Protein AF-A0A7J5EHM0-F1 (afdb_monomer)

Sequence (141 aa):
ELLAAAAEQLASGHGGPADLEELEDHVTWFARTVPMHFGDEGREDDLVLVAARPDLAAPLAALSAEHPGLLAAHAHVHDVVLGWNGFEPAADTLPAFVAAVRELATRYRDHAAREDALFSATPVTLDDTSLLAALAVRRGR

Foldseek 3Di:
DLLLVLLVCLLVVVDDLVSLVVNLVVLVVCLPPLVVVLVCLVQQVVVLVCVVPVVCNVLSVVLNVCSVVLNVLSVVLNCVSVVCVSPRDDSVCSVVSSVSVVVSVVSVVVSVVSVCVSCVVPVDPQDPVSVVVSVCSVVVD

pLDDT: mean 84.46, std 11.84, range [45.72, 96.44]

Nearest PDB structures (foldseek):
  7sqc-assembly1_C2  TM=5.856E-01  e=3.823E+00  Chlamydomonas reinhardtii
  7sqc-assembly1_C1  TM=5.454E-01  e=4.227E+00  Chlamydomonas reinhardtii
  7sqc-assembly1_C3  TM=4.341E-01  e=4.020E+00  Chlamydomonas reinhardtii

Secondary structure (DSSP, 8-state):
-HHHHHHHHHHTT---HHHHHHHHHHHHHHHHHHHHHHHHIIIIIHHHHHHH-GGGHHHHHHHHTTHHHHHHHHHHHHHHHHHHTTSPPPTTTHHHHHHHHHHHHHHHHHHHHHHHHHHHHS-----HHHHHHHHHHHH--

Structure (mmCIF, N/CA/C/O backbone):
data_AF-A0A7J5EHM0-F1
#
_entry.id   AF-A0A7J5EHM0-F1
#
loop_
_atom_site.group_PDB
_atom_site.id
_atom_site.type_symbol
_atom_site.label_atom_id
_atom_site.label_alt_id
_atom_site.label_comp_id
_atom_site.label_asym_id
_atom_site.label_entity_id
_atom_site.label_seq_id
_atom_site.pdbx_PDB_ins_code
_atom_site.Cartn_x
_ato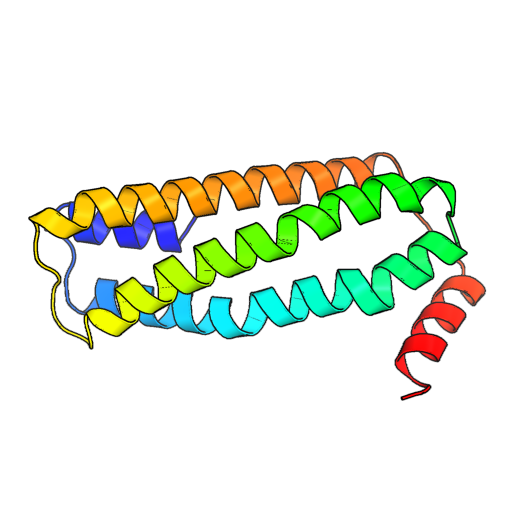m_site.Cartn_y
_atom_site.Cartn_z
_atom_site.occupancy
_atom_site.B_iso_or_equiv
_atom_site.auth_seq_id
_atom_site.auth_comp_id
_atom_site.auth_asym_id
_atom_site.auth_atom_id
_atom_site.pdbx_PDB_model_num
ATOM 1 N N . GLU A 1 1 ? -2.169 6.545 1.716 1.00 77.69 1 GLU A N 1
ATOM 2 C CA . GLU A 1 1 ? -2.770 7.822 2.171 1.00 77.69 1 GLU A CA 1
ATOM 3 C C . GLU A 1 1 ? -4.051 7.650 2.994 1.00 77.69 1 GLU A C 1
ATOM 5 O O . GLU A 1 1 ? -3.973 7.887 4.189 1.00 77.69 1 GLU A O 1
ATOM 10 N N . LEU A 1 2 ? -5.186 7.187 2.443 1.00 82.56 2 LEU A N 1
ATOM 11 C CA . LEU A 1 2 ? -6.455 7.094 3.207 1.00 82.56 2 LEU A CA 1
ATOM 12 C C . LEU A 1 2 ? -6.361 6.222 4.473 1.00 82.56 2 LEU A C 1
ATOM 14 O O . LEU A 1 2 ? -6.713 6.671 5.556 1.00 82.56 2 LEU A O 1
ATOM 18 N N . LEU A 1 3 ? -5.757 5.033 4.368 1.00 83.31 3 LEU A N 1
ATOM 19 C CA . LEU A 1 3 ? -5.513 4.147 5.516 1.00 83.31 3 LEU A CA 1
ATOM 20 C C . LEU A 1 3 ? -4.682 4.814 6.631 1.00 83.31 3 LEU A C 1
ATOM 22 O O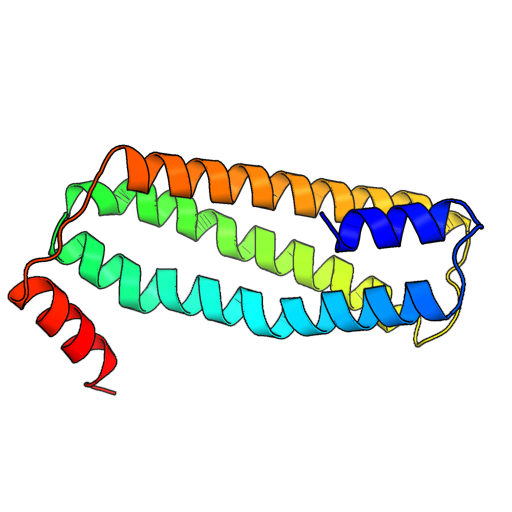 . LEU A 1 3 ? -4.934 4.592 7.811 1.00 83.31 3 LEU A O 1
ATOM 26 N N . ALA A 1 4 ? -3.702 5.648 6.267 1.00 86.94 4 ALA A N 1
ATOM 27 C CA . ALA A 1 4 ? -2.885 6.376 7.238 1.00 86.94 4 ALA A CA 1
ATOM 28 C C . ALA A 1 4 ? -3.682 7.495 7.916 1.00 86.94 4 ALA A C 1
ATOM 30 O O . ALA A 1 4 ? -3.586 7.651 9.129 1.00 86.94 4 ALA A O 1
ATOM 31 N N . ALA A 1 5 ? -4.506 8.220 7.156 1.00 87.00 5 ALA A N 1
ATOM 32 C CA . ALA A 1 5 ? -5.385 9.246 7.705 1.00 87.00 5 ALA A CA 1
ATOM 33 C C . ALA A 1 5 ? -6.402 8.654 8.696 1.00 87.00 5 ALA A C 1
ATOM 35 O O . ALA A 1 5 ? -6.537 9.175 9.800 1.00 87.00 5 ALA A O 1
ATOM 36 N N . ALA A 1 6 ? -7.040 7.532 8.353 1.00 85.38 6 ALA A N 1
ATOM 37 C CA . ALA A 1 6 ? -7.970 6.835 9.241 1.00 85.38 6 ALA A CA 1
ATOM 38 C C . ALA A 1 6 ? -7.279 6.326 10.525 1.00 85.38 6 ALA A C 1
ATOM 40 O O . ALA A 1 6 ? -7.795 6.496 11.630 1.00 85.38 6 ALA A O 1
ATOM 41 N N . ALA A 1 7 ? -6.058 5.785 10.412 1.00 86.81 7 ALA A N 1
ATOM 42 C CA . ALA A 1 7 ? -5.276 5.354 11.573 1.00 86.81 7 ALA A CA 1
ATOM 43 C C . ALA A 1 7 ? -4.918 6.524 12.511 1.00 86.81 7 ALA A C 1
ATOM 45 O O . ALA A 1 7 ? -4.985 6.397 13.734 1.00 86.81 7 ALA A O 1
ATOM 46 N N . GLU A 1 8 ? -4.545 7.675 11.948 1.00 90.00 8 GLU A N 1
ATOM 47 C CA . GLU A 1 8 ? -4.240 8.888 12.711 1.00 90.00 8 GLU A CA 1
ATOM 48 C C . GLU A 1 8 ? -5.485 9.488 13.371 1.00 90.00 8 GLU A C 1
ATOM 50 O O . GLU A 1 8 ? -5.421 9.917 14.526 1.00 90.00 8 GLU A O 1
ATOM 55 N N . GLN A 1 9 ? -6.619 9.472 12.670 1.00 88.12 9 GLN A N 1
ATOM 56 C CA . GLN A 1 9 ? -7.899 9.930 13.195 1.00 88.12 9 GLN A CA 1
ATOM 57 C C . GLN 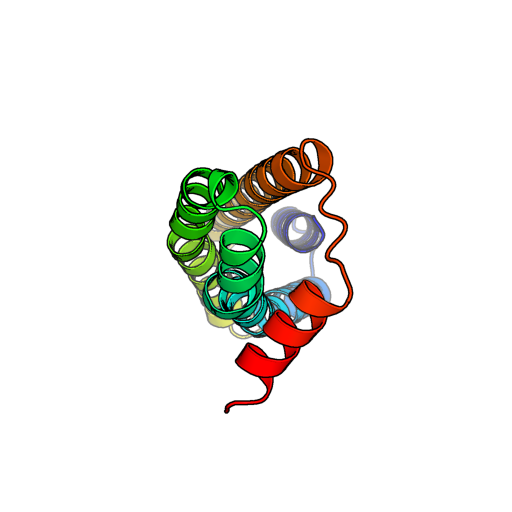A 1 9 ? -8.317 9.101 14.413 1.00 88.12 9 GLN A C 1
ATOM 59 O O . GLN A 1 9 ? -8.630 9.676 15.460 1.00 88.12 9 GLN A O 1
ATOM 64 N N . LEU A 1 10 ? -8.209 7.771 14.323 1.00 85.94 10 LEU A N 1
ATOM 65 C CA . LEU A 1 10 ? -8.456 6.860 15.440 1.00 85.94 10 LEU A CA 1
ATOM 66 C C . LEU A 1 10 ? -7.514 7.146 16.624 1.00 85.94 10 LEU A C 1
ATOM 68 O O . LEU A 1 10 ? -7.963 7.310 17.756 1.00 85.94 10 LEU A O 1
ATOM 72 N N . ALA A 1 11 ? -6.211 7.304 16.366 1.00 87.19 11 ALA A N 1
ATOM 73 C CA . ALA A 1 11 ? -5.214 7.599 17.399 1.00 87.19 11 ALA A CA 1
ATOM 74 C C . ALA A 1 11 ? -5.384 8.969 18.077 1.00 87.19 11 ALA A C 1
ATOM 76 O O . ALA A 1 11 ? -4.879 9.178 19.181 1.00 87.19 11 ALA A O 1
ATOM 77 N N . SER A 1 12 ? -6.092 9.906 17.445 1.00 87.31 12 SER A N 1
ATOM 78 C CA . SER A 1 12 ? -6.353 11.229 18.015 1.00 87.31 12 SER A CA 1
ATOM 79 C C . SER A 1 12 ? -7.422 11.230 19.117 1.00 87.31 12 SER A C 1
ATOM 81 O O . SER A 1 12 ? -7.624 12.267 19.752 1.00 87.31 12 SER A O 1
ATOM 83 N N . GLY A 1 13 ? -8.136 10.115 19.320 1.00 80.38 13 GLY A N 1
ATOM 84 C CA . GLY A 1 13 ? -9.286 10.032 20.228 1.00 80.38 13 GLY A CA 1
ATOM 85 C C . GLY A 1 13 ? -10.545 10.747 19.718 1.00 80.38 13 GLY A C 1
ATOM 86 O O . GLY A 1 13 ? -11.526 10.846 20.448 1.00 80.38 13 GLY A O 1
ATOM 87 N N . HIS A 1 14 ? -10.520 11.255 18.480 1.00 78.56 14 HIS A N 1
ATOM 88 C CA . HIS A 1 14 ? -11.690 11.804 17.782 1.00 78.56 14 HIS A CA 1
ATOM 89 C C . HIS A 1 14 ? -12.300 10.809 16.788 1.00 78.56 14 HIS A C 1
ATOM 91 O O . HIS A 1 14 ? -13.263 11.155 16.103 1.00 78.56 14 HIS A O 1
ATOM 97 N N . GLY A 1 15 ? -11.723 9.610 16.678 1.00 72.56 15 GLY A N 1
ATOM 98 C CA . GLY A 1 15 ? -12.306 8.517 15.916 1.00 72.56 15 GLY A CA 1
ATOM 99 C C . GLY A 1 15 ? -13.495 7.893 16.646 1.00 72.56 15 GLY A C 1
ATOM 100 O O . GLY A 1 15 ? -13.632 7.999 17.865 1.00 72.56 15 GLY A O 1
ATOM 101 N N . GLY A 1 16 ? 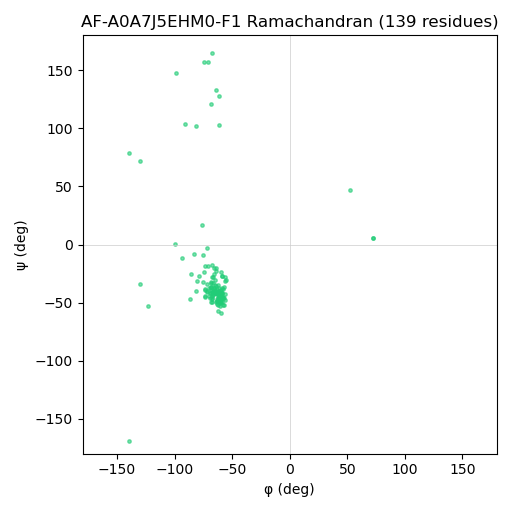-14.363 7.239 15.890 1.00 79.75 16 GLY A N 1
ATOM 102 C CA . GLY A 1 16 ? -15.479 6.455 16.390 1.00 79.75 16 GLY A CA 1
ATOM 103 C C . GLY A 1 16 ? -15.657 5.156 15.603 1.00 79.75 16 GLY A C 1
ATOM 104 O O . GLY A 1 16 ? -14.808 4.789 14.792 1.00 79.75 16 GLY A O 1
ATOM 105 N N . PRO A 1 17 ? -16.784 4.452 15.804 1.00 83.31 17 PRO A N 1
ATOM 106 C CA . PRO A 1 17 ? -17.057 3.179 15.134 1.00 83.31 17 PRO A CA 1
ATOM 107 C C . PRO A 1 17 ? -16.986 3.240 13.600 1.00 83.31 17 PRO A C 1
ATOM 109 O O . PRO A 1 17 ? -16.609 2.260 12.973 1.00 83.31 17 PRO A O 1
ATOM 112 N N . ALA A 1 18 ? -17.309 4.393 13.004 1.00 84.81 18 ALA A N 1
ATOM 113 C CA . ALA A 1 18 ? -17.232 4.594 11.558 1.00 84.81 18 ALA A CA 1
ATOM 114 C C . ALA A 1 18 ? -15.784 4.601 11.033 1.00 84.81 18 ALA A C 1
ATOM 116 O O . ALA A 1 18 ? -15.528 4.060 9.964 1.00 84.81 18 ALA A O 1
ATOM 117 N N . ASP A 1 19 ? -14.828 5.158 11.786 1.00 84.56 19 ASP A N 1
ATOM 118 C CA . ASP A 1 19 ? -13.409 5.141 11.402 1.00 84.56 19 ASP A CA 1
ATOM 119 C C . ASP A 1 19 ? -12.833 3.719 11.475 1.00 84.56 19 ASP A C 1
ATOM 121 O O . ASP A 1 19 ? -11.980 3.340 10.675 1.00 84.56 19 ASP A O 1
ATOM 125 N N . LEU A 1 20 ? -13.316 2.913 12.426 1.00 87.25 20 LEU A N 1
ATOM 126 C CA . LEU A 1 20 ? -12.954 1.501 12.530 1.00 87.25 20 LEU A CA 1
ATOM 127 C C . LEU A 1 20 ? -13.506 0.687 11.350 1.00 87.25 20 LEU A C 1
ATOM 129 O O . LEU A 1 20 ? -12.767 -0.099 10.765 1.00 87.25 20 LEU A O 1
ATOM 133 N N . GLU A 1 21 ? -14.764 0.916 10.968 1.00 88.75 21 GLU A N 1
ATOM 134 C CA . GLU A 1 21 ? -15.375 0.308 9.777 1.00 88.75 21 GLU A CA 1
ATOM 135 C C . GLU A 1 21 ? -14.609 0.694 8.498 1.00 88.75 21 GLU A C 1
ATOM 137 O O . GLU A 1 21 ? -14.289 -0.168 7.682 1.00 88.75 21 GLU A O 1
ATOM 142 N N . GLU A 1 22 ? -14.210 1.963 8.357 1.00 88.94 22 GLU A N 1
ATOM 143 C CA . GLU A 1 22 ? -13.394 2.426 7.226 1.00 88.94 22 GLU A CA 1
ATOM 144 C C . GLU A 1 22 ? -12.013 1.745 7.182 1.00 88.94 22 GLU A C 1
ATOM 146 O O . GLU A 1 22 ? -11.544 1.342 6.111 1.0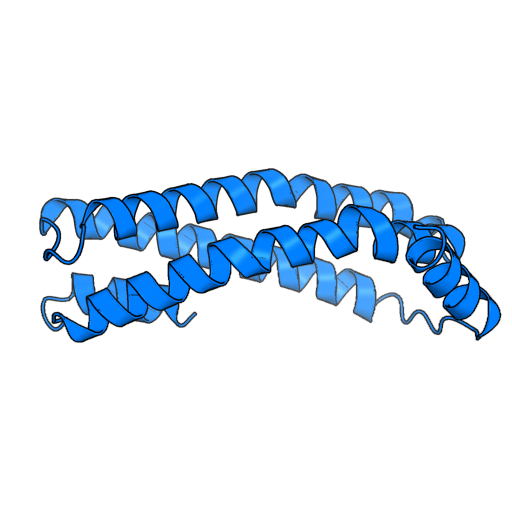0 88.94 22 GLU A O 1
ATOM 151 N N . LEU A 1 23 ? -11.362 1.567 8.339 1.00 90.25 23 LEU A N 1
ATOM 152 C CA . LEU A 1 23 ? -10.109 0.814 8.435 1.00 90.25 23 LEU A CA 1
ATOM 153 C C . LEU A 1 23 ? -10.296 -0.645 8.009 1.00 90.25 23 LEU A C 1
ATOM 155 O O . LEU A 1 23 ? -9.491 -1.139 7.216 1.00 90.25 23 LEU A O 1
ATOM 159 N N . GLU A 1 24 ? -11.338 -1.318 8.505 1.00 92.50 24 GLU A N 1
ATOM 160 C CA . GLU A 1 24 ? -11.673 -2.705 8.160 1.00 92.50 24 GLU A CA 1
ATOM 161 C C . GLU A 1 24 ? -11.922 -2.867 6.652 1.00 92.50 24 GLU A C 1
ATOM 163 O O . GLU A 1 24 ? -11.343 -3.760 6.017 1.00 92.50 24 GLU A O 1
ATOM 168 N N . ASP A 1 25 ? -12.695 -1.964 6.050 1.00 91.81 25 ASP A N 1
ATOM 169 C CA . ASP A 1 25 ? -12.967 -1.947 4.613 1.00 91.81 25 ASP A CA 1
ATOM 170 C C . ASP A 1 25 ? -11.687 -1.762 3.794 1.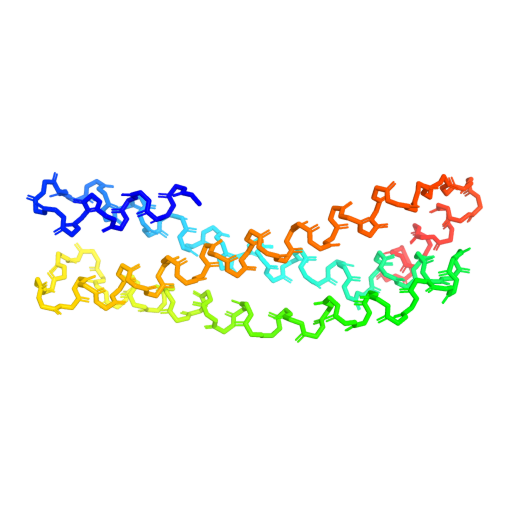00 91.81 25 ASP A C 1
ATOM 172 O O . ASP A 1 25 ? -11.436 -2.493 2.826 1.00 91.81 25 ASP A O 1
ATOM 176 N N . HIS A 1 26 ? -10.841 -0.808 4.186 1.00 92.19 26 HIS A N 1
ATOM 177 C CA . HIS A 1 26 ? -9.578 -0.553 3.507 1.00 92.19 26 HIS A CA 1
ATOM 178 C C . HIS A 1 26 ? -8.636 -1.751 3.578 1.00 92.19 26 HIS A C 1
ATOM 180 O O . HIS A 1 26 ? -8.161 -2.206 2.533 1.00 92.19 26 HIS A O 1
ATOM 186 N N . VAL A 1 27 ? -8.368 -2.293 4.770 1.00 93.38 27 VAL A N 1
ATOM 187 C CA . VAL A 1 27 ? -7.439 -3.427 4.895 1.00 93.38 27 VAL A CA 1
ATOM 188 C C . VAL A 1 27 ? -7.965 -4.669 4.181 1.00 93.38 27 VAL A C 1
ATOM 190 O O . VAL A 1 27 ? -7.177 -5.378 3.556 1.00 93.38 27 VAL A O 1
ATOM 193 N N . THR A 1 28 ? -9.282 -4.895 4.190 1.00 93.69 28 THR A N 1
ATOM 194 C CA . THR A 1 28 ? -9.920 -6.009 3.476 1.00 93.69 28 THR A CA 1
ATOM 195 C C . THR A 1 28 ? -9.803 -5.838 1.966 1.00 93.69 28 THR A C 1
ATOM 197 O O . THR A 1 28 ? -9.493 -6.790 1.241 1.00 93.69 28 THR A O 1
ATOM 200 N N . TRP A 1 29 ? -10.017 -4.620 1.463 1.00 92.62 29 TRP A N 1
ATOM 201 C CA . TRP A 1 29 ? -9.830 -4.322 0.050 1.00 92.62 29 TRP A CA 1
ATOM 202 C C . TRP A 1 29 ? -8.382 -4.573 -0.378 1.00 92.62 29 TRP A C 1
ATOM 204 O O . TRP A 1 29 ? -8.165 -5.321 -1.334 1.00 92.62 29 TRP A O 1
ATOM 214 N N . PHE A 1 30 ? -7.404 -4.033 0.359 1.00 91.81 30 PHE A N 1
ATOM 215 C CA . PHE A 1 30 ? -5.981 -4.210 0.059 1.00 91.81 30 PHE A CA 1
ATOM 216 C C . PHE A 1 30 ? -5.543 -5.676 0.125 1.00 91.81 30 PHE A C 1
ATOM 218 O O . PHE A 1 30 ? -4.812 -6.130 -0.755 1.00 91.81 30 PHE A O 1
ATOM 225 N N . ALA A 1 31 ? -6.023 -6.439 1.112 1.00 91.31 31 ALA A N 1
ATOM 226 C CA . ALA A 1 31 ? -5.715 -7.863 1.252 1.00 91.31 31 ALA A CA 1
ATOM 227 C C . ALA A 1 31 ? -6.139 -8.684 0.024 1.00 91.31 31 ALA A C 1
ATOM 229 O O . ALA A 1 31 ? -5.529 -9.709 -0.281 1.00 91.31 31 ALA A O 1
ATOM 230 N N . ARG A 1 32 ? -7.157 -8.224 -0.712 1.00 91.31 32 ARG A N 1
ATOM 231 C CA . ARG A 1 32 ? -7.565 -8.821 -1.985 1.00 91.31 32 ARG A CA 1
ATOM 232 C C . ARG A 1 32 ? -6.782 -8.260 -3.169 1.00 91.31 32 ARG A C 1
ATOM 234 O O . ARG A 1 32 ? -6.370 -9.030 -4.028 1.00 91.31 32 ARG A O 1
ATOM 241 N N . THR A 1 33 ? -6.636 -6.941 -3.270 1.00 90.62 33 THR A N 1
ATOM 242 C CA . THR A 1 33 ? -6.150 -6.288 -4.497 1.00 90.62 33 THR A CA 1
ATOM 243 C C . THR A 1 33 ? -4.637 -6.314 -4.647 1.00 90.62 33 THR A C 1
ATOM 245 O O . THR A 1 33 ? -4.157 -6.580 -5.746 1.00 90.62 33 THR A O 1
ATOM 248 N N . VAL A 1 34 ? -3.885 -6.117 -3.564 1.00 90.56 34 VAL A N 1
ATOM 249 C CA . VAL A 1 34 ? -2.416 -6.066 -3.608 1.00 90.56 34 VAL A CA 1
ATOM 250 C C . VAL A 1 34 ? -1.802 -7.387 -4.092 1.00 90.56 34 VAL A C 1
ATOM 252 O O . VAL A 1 34 ? -0.963 -7.344 -4.990 1.00 90.56 34 VAL A O 1
ATOM 255 N N . PRO A 1 35 ? -2.207 -8.573 -3.588 1.00 88.88 35 PRO A N 1
ATOM 256 C CA . PRO A 1 35 ? -1.639 -9.827 -4.079 1.00 88.88 35 PRO A CA 1
ATOM 257 C C . PRO A 1 35 ? -1.964 -10.113 -5.547 1.00 88.88 35 PRO A C 1
ATOM 259 O O . PRO A 1 35 ? -1.173 -10.774 -6.213 1.00 88.88 35 PRO A O 1
ATOM 262 N N . MET A 1 36 ? -3.118 -9.647 -6.044 1.00 86.38 36 MET A N 1
ATOM 263 C CA . MET A 1 36 ? -3.469 -9.784 -7.461 1.00 86.38 36 MET A CA 1
ATOM 264 C C . MET A 1 36 ? -2.557 -8.913 -8.322 1.00 86.38 36 MET A C 1
ATOM 266 O O . MET A 1 36 ? -1.929 -9.432 -9.231 1.00 86.38 36 MET A O 1
ATOM 270 N N . HIS A 1 37 ? -2.406 -7.637 -7.965 1.00 87.44 37 HIS A N 1
ATOM 271 C CA . HIS A 1 37 ? -1.547 -6.692 -8.677 1.00 87.44 37 HIS A CA 1
ATOM 272 C C . HIS A 1 37 ? -0.089 -7.170 -8.772 1.00 87.44 37 HIS A C 1
ATOM 274 O O . HIS A 1 37 ? 0.432 -7.328 -9.871 1.00 87.44 37 HIS A O 1
ATOM 280 N N . PHE A 1 38 ? 0.526 -7.538 -7.643 1.00 88.69 38 PHE A N 1
ATOM 281 C CA . PHE A 1 38 ? 1.886 -8.098 -7.641 1.00 88.69 38 PHE A CA 1
ATOM 282 C C . PHE A 1 38 ? 1.977 -9.459 -8.346 1.00 88.69 38 PHE A C 1
ATOM 284 O O . PHE A 1 38 ? 3.050 -9.875 -8.790 1.00 88.69 38 PHE A O 1
ATOM 291 N N . GLY A 1 39 ? 0.863 -10.193 -8.402 1.00 81.75 39 GLY A N 1
ATOM 292 C CA . GLY A 1 39 ? 0.745 -11.435 -9.153 1.00 81.75 39 GLY A CA 1
ATOM 293 C C . GLY A 1 39 ? 0.750 -11.213 -10.665 1.00 81.75 39 GLY A C 1
ATOM 294 O O . GLY A 1 39 ? 1.343 -12.032 -11.368 1.00 81.75 39 GLY A O 1
ATOM 295 N N . ASP A 1 40 ? 0.128 -10.132 -11.136 1.00 78.00 40 ASP A N 1
ATOM 296 C CA . ASP A 1 40 ? 0.077 -9.738 -12.546 1.00 78.00 40 ASP A CA 1
ATOM 297 C C . ASP A 1 40 ? 1.466 -9.281 -13.030 1.00 78.00 40 ASP A C 1
ATOM 299 O O . ASP A 1 40 ? 1.966 -9.788 -14.041 1.00 78.00 40 ASP A O 1
ATOM 303 N N . GLU A 1 41 ? 2.149 -8.445 -12.242 1.00 78.69 41 GLU A N 1
ATOM 304 C CA . GLU A 1 41 ? 3.517 -7.975 -12.513 1.00 78.69 41 GLU A CA 1
ATOM 305 C C . GLU A 1 41 ? 4.509 -9.135 -12.594 1.00 78.69 41 GLU A C 1
ATOM 307 O O . GLU A 1 41 ? 5.089 -9.395 -13.646 1.00 78.69 41 GLU A O 1
ATOM 312 N N . GLY A 1 42 ? 4.627 -9.933 -11.528 1.00 66.88 42 GLY A N 1
ATOM 313 C CA . GLY A 1 42 ? 5.650 -10.978 -11.436 1.00 66.88 42 GLY A CA 1
ATOM 314 C C . GLY A 1 42 ? 5.426 -12.206 -12.329 1.00 66.88 42 GLY A C 1
ATOM 315 O O . GLY A 1 42 ? 6.243 -13.133 -12.302 1.00 66.88 42 GLY A O 1
ATOM 316 N N . ARG A 1 43 ? 4.315 -12.290 -13.078 1.00 65.38 43 ARG A N 1
ATOM 317 C CA . ARG A 1 43 ? 3.975 -13.483 -13.879 1.00 65.38 43 ARG A CA 1
ATOM 318 C C . ARG A 1 43 ? 3.617 -13.215 -15.325 1.00 65.38 43 ARG A C 1
ATOM 320 O O . ARG A 1 43 ? 3.872 -14.103 -16.136 1.00 65.38 43 ARG A O 1
ATOM 327 N N . GLU A 1 44 ? 2.985 -12.098 -15.650 1.00 65.19 44 GLU A N 1
ATOM 328 C CA . GLU A 1 44 ? 2.441 -11.881 -16.993 1.00 65.19 44 GLU A CA 1
ATOM 329 C C . GLU A 1 44 ? 3.026 -10.618 -17.606 1.00 65.19 44 GLU A C 1
ATOM 331 O O . GLU A 1 44 ? 3.640 -10.704 -18.671 1.00 65.19 44 GLU A O 1
ATOM 336 N N . ASP A 1 45 ? 2.953 -9.494 -16.903 1.00 67.25 45 ASP A N 1
ATOM 337 C CA . ASP A 1 45 ? 3.385 -8.216 -17.459 1.00 67.25 45 ASP A CA 1
ATOM 338 C C . ASP A 1 45 ? 4.917 -8.119 -17.533 1.00 67.25 45 ASP A C 1
ATOM 340 O O . ASP A 1 45 ? 5.452 -7.797 -18.600 1.00 67.25 45 ASP A O 1
ATOM 344 N N . ASP A 1 46 ? 5.648 -8.532 -16.489 1.00 75.25 46 ASP A N 1
ATOM 345 C CA . ASP A 1 46 ? 7.117 -8.495 -16.505 1.00 75.25 46 ASP A CA 1
ATOM 346 C C . ASP A 1 46 ? 7.704 -9.458 -17.538 1.00 75.25 46 ASP A C 1
ATOM 348 O O . ASP A 1 46 ? 8.668 -9.120 -18.221 1.00 75.25 46 ASP A O 1
ATOM 352 N N . LEU A 1 47 ? 7.134 -10.658 -17.709 1.00 72.25 47 LEU A N 1
ATOM 353 C CA . LEU A 1 47 ? 7.652 -11.630 -18.684 1.00 72.25 47 LEU A CA 1
ATOM 354 C C . LEU A 1 47 ? 7.540 -11.111 -20.116 1.00 72.25 47 LEU A C 1
ATOM 356 O O . LEU A 1 47 ? 8.452 -11.287 -20.928 1.00 72.25 47 LEU A O 1
ATOM 360 N N . VAL A 1 48 ? 6.421 -10.471 -20.426 1.00 73.25 48 VAL A N 1
ATOM 361 C CA . VAL A 1 48 ? 6.159 -9.870 -21.733 1.00 73.25 48 VAL A CA 1
ATOM 362 C C . VAL A 1 48 ? 7.079 -8.691 -21.960 1.00 73.25 48 VAL A C 1
ATOM 364 O O . VAL A 1 48 ? 7.691 -8.564 -23.025 1.00 73.25 48 VAL A O 1
ATOM 367 N N . LEU A 1 49 ? 7.188 -7.839 -20.947 1.00 75.06 49 LEU A N 1
ATOM 368 C CA . LEU A 1 49 ? 8.006 -6.653 -21.008 1.00 75.06 49 LEU A CA 1
ATOM 369 C C . LEU A 1 49 ? 9.482 -7.016 -21.166 1.00 75.06 49 LEU A C 1
ATOM 371 O O . LEU A 1 49 ? 10.153 -6.439 -22.013 1.00 75.06 49 LEU A O 1
ATOM 375 N N . VAL A 1 50 ? 9.965 -8.033 -20.453 1.00 82.00 50 VAL A N 1
ATOM 376 C CA . VAL A 1 50 ? 11.325 -8.570 -20.588 1.00 82.00 50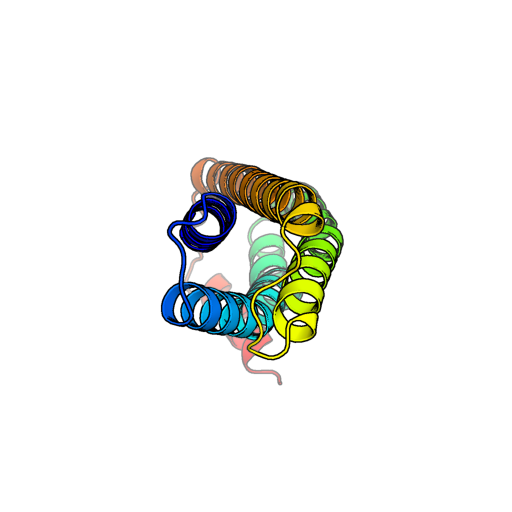 VAL A CA 1
ATOM 377 C C . VAL A 1 50 ? 11.550 -9.212 -21.954 1.00 82.00 50 VAL A C 1
ATOM 379 O O . VAL A 1 50 ? 12.629 -9.057 -22.524 1.00 82.00 50 VAL A O 1
ATOM 382 N N . ALA A 1 51 ? 10.557 -9.900 -22.522 1.00 77.50 51 ALA A N 1
ATOM 383 C CA . ALA A 1 51 ? 10.680 -10.453 -23.870 1.00 77.50 51 ALA A CA 1
ATOM 384 C C . ALA A 1 51 ? 10.844 -9.352 -24.936 1.00 77.50 51 ALA A C 1
ATOM 386 O O . ALA A 1 51 ? 11.635 -9.514 -25.866 1.00 77.50 51 ALA A O 1
ATOM 387 N N . ALA A 1 52 ? 10.135 -8.227 -24.791 1.00 75.69 52 ALA A N 1
ATOM 388 C CA . ALA A 1 52 ? 10.243 -7.074 -25.689 1.00 75.69 52 ALA A CA 1
ATOM 389 C C . ALA A 1 52 ? 11.462 -6.177 -25.384 1.00 75.69 52 ALA A C 1
ATOM 391 O O . ALA A 1 52 ? 12.034 -5.563 -26.287 1.00 75.69 52 ALA A O 1
ATOM 392 N N . ARG A 1 53 ? 11.865 -6.094 -24.112 1.00 77.44 53 ARG A N 1
ATOM 393 C CA . ARG A 1 53 ? 12.930 -5.237 -23.574 1.00 77.44 53 ARG A CA 1
ATOM 394 C C . ARG A 1 53 ? 13.764 -5.994 -22.533 1.00 77.44 53 ARG A C 1
ATOM 396 O O . ARG A 1 53 ? 13.609 -5.779 -21.330 1.00 77.44 53 ARG A O 1
ATOM 403 N N . PRO A 1 54 ? 14.692 -6.863 -22.977 1.00 83.75 54 PRO A N 1
ATOM 404 C CA . PRO A 1 54 ? 15.494 -7.691 -22.071 1.00 83.75 54 PRO A CA 1
ATOM 405 C C . PRO A 1 54 ? 16.343 -6.893 -21.077 1.00 83.75 54 PRO A C 1
ATOM 407 O O . PRO A 1 54 ? 16.697 -7.399 -20.014 1.00 83.75 54 PRO A O 1
ATOM 410 N N . ASP A 1 55 ? 16.662 -5.639 -21.403 1.00 82.75 55 ASP A N 1
ATOM 411 C CA . ASP A 1 55 ? 17.380 -4.709 -20.535 1.00 82.75 55 ASP A CA 1
ATOM 412 C C . ASP A 1 55 ? 16.607 -4.341 -19.255 1.00 82.75 55 ASP A C 1
ATOM 414 O O . ASP A 1 55 ? 17.226 -3.958 -18.262 1.00 82.75 55 ASP A O 1
ATOM 418 N N . LEU A 1 56 ? 15.284 -4.534 -19.234 1.00 85.44 56 LEU A N 1
ATOM 419 C CA . LEU A 1 56 ? 14.438 -4.304 -18.062 1.00 85.44 56 LEU A CA 1
ATOM 420 C C . LEU A 1 56 ? 14.408 -5.484 -17.078 1.00 85.44 56 LEU A C 1
ATOM 422 O O . LEU A 1 56 ? 13.917 -5.331 -15.964 1.00 85.44 56 LEU A O 1
ATOM 426 N N . ALA A 1 57 ? 14.978 -6.643 -17.421 1.00 87.75 57 ALA A N 1
ATOM 427 C CA . ALA A 1 57 ? 14.898 -7.838 -16.576 1.00 87.75 57 ALA A CA 1
ATOM 428 C C . ALA A 1 57 ? 15.480 -7.639 -15.168 1.00 87.75 57 ALA A C 1
ATOM 430 O O . ALA A 1 57 ? 14.874 -8.038 -14.177 1.00 87.75 57 ALA A O 1
ATOM 431 N N . ALA A 1 58 ? 16.655 -7.012 -15.067 1.00 90.56 58 ALA A N 1
ATOM 432 C CA . ALA A 1 58 ? 17.300 -6.755 -13.783 1.00 90.56 58 ALA A CA 1
ATOM 433 C C . ALA A 1 58 ? 16.540 -5.736 -12.906 1.00 90.56 58 ALA A C 1
ATOM 435 O O . ALA A 1 58 ? 16.314 -6.045 -11.734 1.00 90.56 58 ALA A O 1
ATOM 436 N N . PRO A 1 59 ? 16.132 -4.549 -13.407 1.00 91.00 59 PRO A N 1
ATOM 437 C CA . PRO A 1 59 ? 15.368 -3.604 -12.594 1.00 91.00 59 PRO A CA 1
ATOM 438 C C . PRO A 1 59 ? 13.973 -4.121 -12.208 1.00 91.00 59 PRO A C 1
ATOM 440 O O . PRO A 1 59 ? 13.578 -3.922 -11.062 1.00 91.00 59 PRO A O 1
ATOM 443 N N . LEU A 1 60 ? 13.267 -4.845 -13.087 1.00 89.56 60 LEU A N 1
ATOM 444 C CA . LEU A 1 60 ? 11.974 -5.462 -12.749 1.00 89.56 60 LEU A CA 1
ATOM 445 C C . LEU A 1 60 ? 12.127 -6.541 -11.670 1.00 89.56 60 LEU A C 1
ATOM 447 O O . LEU A 1 60 ? 11.375 -6.566 -10.702 1.00 89.56 60 LEU A O 1
ATOM 451 N N . ALA A 1 61 ? 13.168 -7.378 -11.757 1.00 90.31 61 ALA A N 1
ATOM 452 C CA . ALA A 1 61 ? 13.458 -8.356 -10.711 1.00 90.31 61 ALA A CA 1
ATOM 453 C C . ALA A 1 61 ? 13.770 -7.697 -9.354 1.00 90.31 61 ALA A C 1
ATOM 455 O O . ALA A 1 61 ? 13.416 -8.247 -8.311 1.00 90.31 61 ALA A O 1
ATOM 456 N N . ALA A 1 62 ? 14.421 -6.528 -9.353 1.00 91.88 62 ALA A N 1
ATOM 457 C CA . ALA A 1 62 ? 14.688 -5.772 -8.132 1.00 91.88 62 ALA A CA 1
ATOM 458 C C . ALA A 1 62 ? 13.400 -5.209 -7.509 1.00 91.88 62 ALA A C 1
ATOM 460 O O . ALA A 1 62 ? 13.238 -5.320 -6.296 1.00 91.88 62 ALA A O 1
ATOM 461 N N . LEU A 1 63 ? 12.479 -4.681 -8.324 1.00 91.94 63 LEU A N 1
ATOM 462 C CA . LEU A 1 63 ? 11.153 -4.232 -7.877 1.00 91.94 63 LEU A CA 1
ATOM 463 C C . LEU A 1 63 ? 10.328 -5.397 -7.319 1.00 91.94 63 LEU A C 1
ATOM 465 O O . LEU A 1 63 ? 9.904 -5.356 -6.165 1.00 91.94 63 LEU A O 1
ATOM 469 N N . SER A 1 64 ? 10.231 -6.492 -8.077 1.00 92.00 64 SER A N 1
ATOM 470 C CA . SER A 1 64 ? 9.543 -7.721 -7.668 1.00 92.00 64 SER A CA 1
ATOM 471 C C . SER A 1 64 ? 10.069 -8.303 -6.348 1.00 92.00 64 SER A C 1
ATOM 473 O O . SER A 1 64 ? 9.317 -8.898 -5.572 1.00 92.00 64 SER A O 1
ATOM 475 N N . ALA A 1 65 ? 11.359 -8.123 -6.042 1.00 93.19 65 ALA A N 1
ATOM 476 C CA . ALA A 1 65 ? 11.942 -8.573 -4.778 1.00 93.19 65 ALA A CA 1
ATOM 477 C C . ALA A 1 65 ? 11.417 -7.798 -3.551 1.00 93.19 65 ALA A C 1
ATOM 479 O O . ALA A 1 65 ? 11.532 -8.288 -2.425 1.00 93.19 65 ALA A O 1
ATOM 480 N N . GLU A 1 66 ? 10.816 -6.619 -3.740 1.00 94.44 66 GLU A N 1
ATOM 481 C CA . GLU A 1 66 ? 10.192 -5.828 -2.675 1.00 94.44 66 GLU A CA 1
ATOM 482 C C . GLU A 1 66 ? 8.799 -6.367 -2.293 1.00 94.44 66 GLU A C 1
ATOM 484 O O . GLU A 1 66 ? 8.381 -6.231 -1.133 1.00 94.44 66 GLU A O 1
ATOM 489 N N . HIS A 1 67 ? 8.106 -7.034 -3.228 1.00 94.69 67 HIS A N 1
ATOM 490 C CA . HIS A 1 67 ? 6.702 -7.451 -3.091 1.00 94.69 67 HIS A CA 1
ATOM 491 C C . HIS A 1 67 ? 6.452 -8.337 -1.862 1.00 94.69 67 HIS A C 1
ATOM 493 O O . HIS A 1 67 ? 5.520 -8.042 -1.109 1.00 94.69 67 HIS A O 1
ATOM 499 N N . PRO A 1 68 ? 7.270 -9.371 -1.554 1.00 95.06 68 PRO A N 1
ATOM 500 C CA . PRO A 1 68 ? 7.045 -10.199 -0.367 1.00 95.06 68 PRO A CA 1
ATOM 501 C C . PRO A 1 68 ? 7.070 -9.391 0.933 1.00 95.06 68 PRO A C 1
ATOM 503 O O . PRO A 1 68 ? 6.283 -9.640 1.845 1.00 95.06 68 PRO A O 1
ATOM 506 N N . GLY A 1 69 ? 7.952 -8.392 1.018 1.00 96.12 69 GLY A N 1
ATOM 507 C CA . GLY A 1 69 ? 8.050 -7.532 2.190 1.00 96.12 69 GLY A CA 1
ATOM 508 C C . GLY A 1 69 ? 6.873 -6.562 2.318 1.00 96.12 69 GLY A C 1
ATOM 509 O O . GLY A 1 69 ? 6.501 -6.226 3.443 1.00 96.12 69 GLY A O 1
ATOM 510 N N . LEU A 1 70 ? 6.324 -6.079 1.201 1.00 95.75 70 LEU A N 1
ATOM 511 C CA . LEU A 1 70 ? 5.125 -5.231 1.179 1.00 95.75 70 LEU A CA 1
ATOM 512 C C . LEU A 1 70 ? 3.884 -6.042 1.564 1.00 95.75 70 LEU A C 1
ATOM 514 O O . LEU A 1 70 ? 3.129 -5.617 2.435 1.00 95.75 70 LEU A O 1
ATOM 518 N N . LEU A 1 71 ? 3.739 -7.252 1.015 1.00 95.12 71 LEU A N 1
ATOM 519 C CA . LEU A 1 71 ? 2.673 -8.193 1.370 1.00 95.12 71 LEU A CA 1
ATOM 520 C C . LEU A 1 71 ? 2.687 -8.542 2.860 1.00 95.12 71 LEU A C 1
ATOM 522 O O . LEU A 1 71 ? 1.644 -8.508 3.505 1.00 95.12 71 LEU A O 1
ATOM 526 N N . ALA A 1 72 ? 3.863 -8.829 3.424 1.00 95.88 72 ALA A N 1
ATOM 527 C CA . ALA A 1 72 ? 3.995 -9.133 4.847 1.00 95.88 72 ALA A CA 1
ATOM 528 C C . ALA A 1 72 ? 3.594 -7.945 5.738 1.00 95.88 72 ALA A C 1
ATOM 530 O O . ALA A 1 72 ? 2.910 -8.126 6.744 1.00 95.88 72 ALA A O 1
ATOM 531 N N . ALA A 1 73 ? 3.985 -6.724 5.362 1.00 95.44 73 ALA A N 1
ATOM 532 C CA . ALA A 1 73 ? 3.598 -5.524 6.098 1.00 95.44 73 ALA A CA 1
ATOM 533 C C . ALA A 1 73 ? 2.092 -5.232 5.975 1.00 95.44 73 ALA A C 1
ATOM 535 O O . ALA A 1 73 ? 1.464 -4.856 6.964 1.00 95.44 73 ALA A O 1
ATOM 536 N N . HIS A 1 74 ? 1.492 -5.478 4.807 1.00 94.00 74 HIS A N 1
ATOM 537 C CA . HIS A 1 74 ? 0.043 -5.392 4.631 1.00 94.00 74 HIS A CA 1
ATOM 538 C C . HIS A 1 74 ? -0.710 -6.401 5.487 1.00 94.00 74 HIS A C 1
ATOM 540 O O . HIS A 1 74 ? -1.667 -6.023 6.158 1.00 94.00 74 HIS A O 1
ATOM 546 N N . ALA A 1 75 ? -0.268 -7.661 5.480 1.00 95.31 75 ALA A N 1
ATOM 547 C CA . ALA A 1 75 ? -0.858 -8.720 6.289 1.00 95.31 75 ALA A CA 1
ATOM 548 C C . ALA A 1 75 ? -0.789 -8.369 7.778 1.00 95.31 75 ALA A C 1
ATOM 550 O O . ALA A 1 75 ? -1.780 -8.494 8.481 1.00 95.31 75 ALA A O 1
ATOM 551 N N . HIS A 1 76 ? 0.339 -7.822 8.242 1.00 95.75 76 HIS A N 1
ATOM 552 C CA . HIS A 1 76 ? 0.461 -7.358 9.620 1.00 95.75 76 HIS A CA 1
ATOM 553 C C . HIS A 1 76 ? -0.572 -6.277 9.977 1.00 95.75 76 HIS A C 1
ATOM 555 O O . HIS A 1 76 ? -1.254 -6.399 10.991 1.00 95.75 76 HIS A O 1
ATOM 561 N N . VAL A 1 77 ? -0.714 -5.237 9.148 1.00 95.81 77 VAL A N 1
ATOM 562 C CA . VAL A 1 77 ? -1.702 -4.166 9.376 1.00 95.81 77 VAL A CA 1
ATOM 563 C C . VAL A 1 77 ? -3.131 -4.717 9.342 1.00 95.81 77 VAL A C 1
ATOM 565 O O . VAL A 1 77 ? -3.939 -4.375 10.201 1.00 95.81 77 VAL A O 1
ATOM 568 N N . HIS A 1 78 ? -3.424 -5.599 8.388 1.00 96.00 78 HIS A N 1
ATOM 569 C CA . HIS A 1 78 ? -4.709 -6.281 8.267 1.00 96.00 78 HIS A CA 1
ATOM 570 C C . HIS A 1 78 ? -5.047 -7.109 9.514 1.00 96.00 78 HIS A C 1
ATOM 572 O O . HIS A 1 78 ? -6.127 -6.956 10.078 1.00 96.00 78 HIS A O 1
ATOM 578 N N . ASP A 1 79 ? -4.115 -7.938 9.981 1.00 96.00 79 ASP A N 1
ATOM 579 C CA . ASP A 1 79 ? -4.326 -8.823 11.127 1.00 96.00 79 ASP A CA 1
ATOM 580 C C . ASP A 1 79 ? -4.509 -8.038 12.431 1.00 96.00 79 ASP A C 1
ATOM 582 O O . ASP A 1 79 ? -5.283 -8.453 13.292 1.00 96.00 79 ASP A O 1
ATOM 586 N N . VAL A 1 80 ? -3.840 -6.887 12.574 1.00 95.12 80 VAL A N 1
ATOM 587 C CA . VAL A 1 80 ? -4.059 -5.982 13.712 1.00 95.12 80 VAL A CA 1
ATOM 588 C C . VAL A 1 80 ? -5.482 -5.425 13.695 1.00 95.12 80 VAL A C 1
ATOM 590 O O . VAL A 1 80 ? -6.166 -5.521 14.711 1.00 95.12 80 VAL A O 1
ATOM 593 N N . VAL A 1 81 ? -5.938 -4.895 12.554 1.00 94.31 81 VAL A N 1
ATOM 594 C CA . VAL A 1 81 ? -7.285 -4.314 12.424 1.00 94.31 81 VAL A CA 1
ATOM 595 C C . VAL A 1 81 ? -8.364 -5.374 12.650 1.00 94.31 81 VAL A C 1
ATOM 597 O O . VAL A 1 81 ? -9.245 -5.177 13.480 1.00 94.31 81 VAL A O 1
ATOM 600 N N . LEU 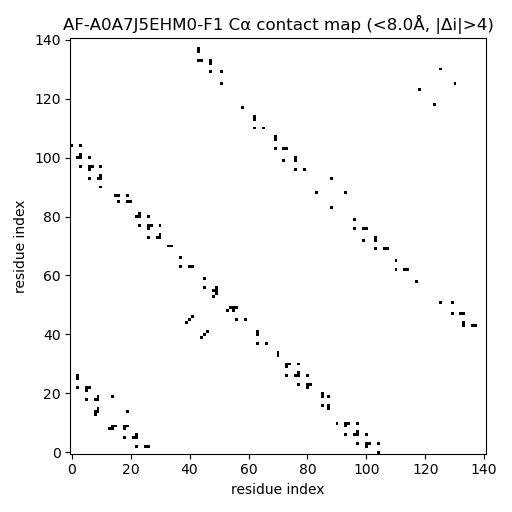A 1 82 ? -8.268 -6.541 12.003 1.00 93.50 82 LEU A N 1
ATOM 601 C CA . LEU A 1 82 ? -9.236 -7.62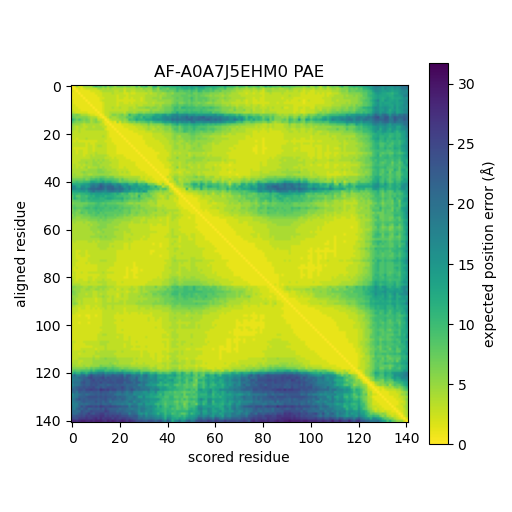1 12.224 1.00 93.50 82 LEU A CA 1
ATOM 602 C C . LEU A 1 82 ? -9.164 -8.205 13.640 1.00 93.50 82 LEU A C 1
ATOM 604 O O . LEU A 1 82 ? -10.169 -8.687 14.162 1.00 93.50 82 LEU A O 1
ATOM 608 N N . GLY A 1 83 ? -7.997 -8.146 14.283 1.00 93.81 83 GLY A N 1
ATOM 609 C CA . GLY A 1 83 ? -7.820 -8.538 15.678 1.00 93.81 83 GLY A CA 1
ATOM 610 C C . GLY A 1 83 ? -8.610 -7.670 16.660 1.00 93.81 83 GLY A C 1
ATOM 611 O O . GLY A 1 83 ? -8.927 -8.132 17.757 1.00 93.81 83 GLY A O 1
ATOM 612 N N . TRP A 1 84 ? -8.969 -6.443 16.273 1.00 93.25 84 TRP A N 1
ATOM 613 C CA . TRP A 1 84 ? -9.856 -5.583 17.055 1.00 93.25 84 TRP A CA 1
ATOM 614 C C . TRP A 1 84 ? -11.316 -6.027 16.984 1.00 93.25 84 TRP A C 1
ATOM 616 O O . TRP A 1 84 ? -12.060 -5.784 17.931 1.00 93.25 84 TRP A O 1
ATOM 626 N N . ASN A 1 85 ? -11.710 -6.753 15.930 1.00 89.69 85 ASN A N 1
ATOM 627 C CA . ASN A 1 85 ? -13.011 -7.414 15.804 1.00 89.69 85 ASN A CA 1
ATOM 628 C C . ASN A 1 85 ? -14.196 -6.457 16.065 1.00 89.69 85 ASN A C 1
ATOM 630 O O . ASN A 1 85 ? -15.086 -6.767 16.862 1.00 89.69 85 ASN A O 1
ATOM 634 N N . GLY A 1 86 ? -14.168 -5.268 15.452 1.00 86.88 86 GLY A N 1
ATOM 635 C CA . GLY A 1 86 ? -15.185 -4.229 15.632 1.00 86.88 86 GLY A CA 1
ATOM 636 C C . GLY A 1 86 ? -15.173 -3.508 16.989 1.00 86.88 86 GLY A C 1
ATOM 637 O O . GLY A 1 86 ? -16.063 -2.698 17.253 1.00 86.88 86 GLY A O 1
ATOM 638 N N . PHE A 1 87 ? -14.199 -3.777 17.864 1.00 88.62 87 PHE A N 1
ATOM 639 C CA . PHE A 1 87 ? -14.031 -3.070 19.134 1.00 88.62 87 PHE A CA 1
ATOM 640 C C . PHE A 1 87 ? -12.969 -1.976 19.035 1.00 88.62 87 PHE A C 1
ATOM 642 O O . PHE A 1 87 ? -11.968 -2.120 18.339 1.00 88.62 87 PHE A O 1
ATOM 649 N N . GLU A 1 88 ? -13.160 -0.890 19.783 1.00 86.62 88 GLU A N 1
ATOM 650 C CA . GLU A 1 88 ? -12.146 0.157 19.888 1.00 86.62 88 GLU A CA 1
ATOM 651 C C . GLU A 1 88 ? -10.854 -0.419 20.505 1.00 86.62 88 GLU A C 1
ATOM 653 O O . GLU A 1 88 ? -10.910 -1.067 21.559 1.00 86.62 88 GLU A O 1
ATOM 658 N N . PRO A 1 89 ? -9.689 -0.222 19.867 1.00 89.94 89 PRO A N 1
ATOM 659 C CA . PRO A 1 89 ? -8.432 -0.753 20.371 1.00 89.94 89 PRO A CA 1
ATOM 660 C C . PRO A 1 89 ? -7.964 -0.031 21.632 1.00 89.94 89 PRO A C 1
ATOM 662 O O . PRO A 1 89 ? -8.275 1.134 21.878 1.00 89.94 89 PRO A O 1
ATOM 665 N N . ALA A 1 90 ? -7.134 -0.709 22.424 1.00 89.50 90 ALA A N 1
ATOM 666 C CA . ALA A 1 90 ? -6.524 -0.085 23.589 1.00 89.50 90 ALA A CA 1
ATOM 667 C C . ALA A 1 90 ? -5.598 1.070 23.161 1.00 89.50 90 ALA A C 1
ATOM 669 O O . ALA A 1 90 ? -4.774 0.923 22.253 1.00 89.50 90 ALA A O 1
ATOM 670 N N . ALA A 1 91 ? -5.723 2.220 23.829 1.00 87.81 91 ALA A N 1
ATOM 671 C CA . ALA A 1 91 ? -5.046 3.458 23.440 1.00 87.81 91 ALA A CA 1
ATOM 672 C C . ALA A 1 91 ? -3.508 3.350 23.401 1.00 87.81 91 ALA A C 1
ATOM 674 O O . ALA A 1 91 ? -2.854 4.059 22.640 1.00 87.81 91 ALA A O 1
ATOM 675 N N . ASP A 1 92 ? -2.918 2.451 24.189 1.00 90.12 92 ASP A N 1
ATOM 676 C CA . ASP A 1 92 ? -1.479 2.175 24.211 1.00 90.12 92 ASP A CA 1
ATOM 677 C C . ASP A 1 92 ? -0.981 1.396 22.979 1.00 90.12 92 ASP A C 1
ATOM 679 O O . ASP A 1 92 ? 0.209 1.442 22.665 1.00 90.12 92 ASP A O 1
ATOM 683 N N . THR A 1 93 ? -1.877 0.737 22.237 1.00 90.25 93 THR A N 1
ATOM 684 C CA . THR A 1 93 ? -1.553 0.007 20.996 1.00 90.25 93 THR A CA 1
ATOM 685 C C . THR A 1 93 ? -1.569 0.898 19.750 1.00 90.25 93 THR A C 1
ATOM 687 O O . THR A 1 93 ? -0.856 0.627 18.778 1.00 90.25 93 THR A O 1
ATOM 690 N N . LEU A 1 94 ? -2.326 2.000 19.789 1.00 91.31 94 LEU A N 1
ATOM 691 C CA . LEU A 1 94 ? -2.526 2.908 18.657 1.00 91.31 94 LEU A CA 1
ATOM 692 C C . LEU A 1 94 ? -1.227 3.539 18.123 1.00 91.31 94 LEU A C 1
ATOM 694 O O . LEU A 1 94 ? -1.057 3.562 16.904 1.00 91.31 94 LEU A O 1
ATOM 698 N N . PRO A 1 95 ? -0.260 3.992 18.951 1.00 93.31 95 PRO A N 1
ATOM 699 C CA . PRO A 1 95 ? 0.988 4.555 18.435 1.00 93.31 95 PRO A CA 1
ATOM 700 C C . PRO A 1 95 ? 1.798 3.569 17.585 1.00 93.31 95 PRO A C 1
ATOM 702 O O . PRO A 1 95 ? 2.353 3.953 16.554 1.00 93.31 95 PRO A O 1
ATOM 705 N N . ALA A 1 96 ? 1.851 2.298 17.995 1.00 94.75 96 ALA A N 1
ATOM 706 C CA . ALA A 1 96 ? 2.556 1.255 17.254 1.00 94.75 96 ALA A CA 1
ATOM 707 C C . ALA A 1 96 ? 1.847 0.936 15.931 1.00 94.75 96 ALA A C 1
ATOM 709 O O . ALA A 1 96 ? 2.503 0.818 14.896 1.00 94.75 96 ALA A O 1
ATOM 710 N N . PHE A 1 97 ? 0.513 0.872 15.950 1.00 94.62 97 PHE A N 1
ATOM 711 C CA . PHE A 1 97 ? -0.290 0.690 14.744 1.00 94.62 97 PHE A CA 1
ATOM 712 C C . PHE A 1 97 ? -0.094 1.835 13.741 1.00 94.62 97 PHE A C 1
ATOM 714 O O . PHE A 1 97 ? 0.230 1.589 12.581 1.00 94.62 97 PHE A O 1
ATOM 721 N N . VAL A 1 98 ? -0.194 3.092 14.188 1.00 94.88 98 VAL A N 1
ATOM 722 C CA . VAL A 1 98 ? 0.030 4.269 13.331 1.00 94.88 98 VAL A CA 1
ATOM 723 C C . VAL A 1 98 ? 1.434 4.255 12.729 1.00 94.88 98 VAL A C 1
ATOM 725 O O . VAL A 1 98 ? 1.599 4.544 11.544 1.00 94.88 98 VAL A O 1
ATOM 728 N N . ALA A 1 99 ? 2.454 3.888 13.510 1.00 95.69 99 ALA A N 1
ATOM 729 C CA . ALA A 1 99 ? 3.815 3.754 12.999 1.00 95.69 99 ALA A CA 1
ATOM 730 C C . ALA A 1 99 ? 3.913 2.684 11.896 1.00 95.69 99 ALA A C 1
ATOM 732 O O . ALA A 1 99 ? 4.511 2.949 10.853 1.00 95.69 99 ALA A O 1
ATOM 733 N N . ALA A 1 100 ? 3.282 1.520 12.081 1.00 96.44 100 ALA A N 1
ATOM 734 C CA . ALA A 1 100 ? 3.256 0.453 11.080 1.00 96.44 100 ALA A CA 1
ATOM 735 C C . ALA A 1 100 ? 2.549 0.884 9.782 1.00 96.44 100 ALA A C 1
ATOM 737 O O . ALA A 1 100 ? 3.056 0.634 8.688 1.00 96.44 100 ALA A O 1
ATOM 738 N N . VAL A 1 101 ? 1.416 1.585 9.888 1.00 96.12 101 VAL A N 1
ATOM 739 C CA . VAL A 1 101 ? 0.670 2.094 8.726 1.00 96.12 101 VAL A CA 1
ATOM 740 C C . VAL A 1 101 ? 1.465 3.167 7.972 1.00 96.12 101 VAL A C 1
ATOM 742 O O . VAL A 1 101 ? 1.499 3.162 6.741 1.00 96.12 101 VAL A O 1
ATOM 745 N N . ARG A 1 102 ? 2.150 4.071 8.684 1.00 95.56 102 ARG A N 1
ATOM 746 C CA . ARG A 1 102 ? 3.016 5.098 8.075 1.00 95.56 102 ARG A CA 1
ATOM 747 C C . ARG A 1 102 ? 4.225 4.501 7.366 1.00 95.56 102 ARG A C 1
ATOM 749 O O . ARG A 1 102 ? 4.585 4.955 6.277 1.00 95.56 102 ARG A O 1
ATOM 756 N N . GLU A 1 103 ? 4.841 3.495 7.974 1.00 96.12 103 GLU A N 1
ATOM 757 C CA . GLU A 1 103 ? 5.931 2.748 7.355 1.00 96.12 103 GLU A CA 1
ATOM 758 C C . GLU A 1 103 ? 5.445 2.070 6.070 1.00 96.12 103 GLU A C 1
ATOM 760 O O . GLU A 1 103 ? 6.040 2.256 5.011 1.00 96.12 103 GLU A O 1
ATOM 765 N N . LEU A 1 104 ? 4.303 1.376 6.120 1.00 95.62 104 LEU A N 1
ATOM 766 C CA . LEU A 1 104 ? 3.690 0.756 4.945 1.00 95.62 104 LEU A CA 1
ATOM 767 C C . LEU A 1 104 ? 3.419 1.777 3.829 1.00 95.62 104 LEU A C 1
ATOM 769 O O . LEU A 1 104 ? 3.804 1.550 2.683 1.00 95.62 104 LEU A O 1
ATOM 773 N N . ALA A 1 105 ? 2.819 2.923 4.160 1.00 94.88 105 ALA A N 1
ATOM 774 C CA . ALA A 1 105 ? 2.553 3.992 3.198 1.00 94.88 105 ALA A CA 1
ATOM 775 C C . ALA A 1 105 ? 3.841 4.558 2.574 1.00 94.88 105 ALA A C 1
ATOM 777 O O . ALA A 1 105 ? 3.874 4.883 1.389 1.00 94.88 105 ALA A O 1
ATOM 778 N N . THR A 1 106 ? 4.916 4.673 3.353 1.00 95.50 106 THR A N 1
ATOM 779 C CA . THR A 1 106 ? 6.221 5.130 2.854 1.00 95.50 106 THR A CA 1
ATOM 780 C C . THR A 1 106 ? 6.825 4.114 1.899 1.00 95.50 106 THR A C 1
ATOM 782 O O . THR A 1 106 ? 7.200 4.480 0.789 1.00 95.50 106 THR A O 1
ATOM 785 N N . ARG A 1 107 ? 6.811 2.831 2.265 1.00 95.50 107 ARG A N 1
ATOM 786 C CA . ARG A 1 107 ? 7.308 1.759 1.401 1.00 95.50 107 ARG A CA 1
ATOM 787 C C . ARG A 1 107 ? 6.548 1.682 0.075 1.00 95.50 107 ARG A C 1
ATOM 789 O O . ARG A 1 107 ? 7.189 1.502 -0.952 1.00 95.50 107 ARG A O 1
ATOM 796 N N . TYR A 1 108 ? 5.228 1.882 0.078 1.00 94.44 108 TYR A N 1
ATOM 797 C CA . TYR A 1 108 ? 4.441 1.955 -1.159 1.00 94.44 108 TYR A CA 1
ATOM 798 C C . TYR A 1 108 ? 4.762 3.171 -2.017 1.00 94.44 108 TYR A C 1
ATOM 800 O O . TYR A 1 108 ? 4.883 3.030 -3.228 1.00 94.44 108 TYR A O 1
ATOM 808 N N . ARG A 1 109 ? 4.911 4.357 -1.416 1.00 94.94 109 ARG A N 1
ATOM 809 C CA . ARG A 1 109 ? 5.308 5.556 -2.170 1.00 94.94 109 ARG A CA 1
ATOM 810 C C . ARG A 1 109 ? 6.672 5.371 -2.818 1.00 94.94 109 ARG A C 1
ATOM 812 O O . ARG A 1 109 ? 6.839 5.715 -3.981 1.00 94.94 109 ARG A O 1
ATOM 819 N N . ASP A 1 110 ? 7.618 4.808 -2.079 1.00 95.88 110 ASP A N 1
ATOM 820 C CA . ASP A 1 110 ? 8.963 4.548 -2.578 1.00 95.88 110 ASP A CA 1
ATOM 821 C C . ASP A 1 110 ? 8.966 3.492 -3.688 1.00 95.88 110 ASP A C 1
ATOM 823 O O . ASP A 1 110 ? 9.685 3.648 -4.673 1.00 95.88 110 ASP A O 1
ATOM 827 N N . HIS A 1 111 ? 8.164 2.435 -3.537 1.00 95.12 111 HIS A N 1
ATOM 828 C CA . HIS A 1 111 ? 7.982 1.395 -4.545 1.00 95.12 111 HIS A CA 1
ATOM 829 C C . HIS A 1 111 ? 7.388 1.973 -5.835 1.00 95.12 111 HIS A C 1
ATOM 831 O O . HIS A 1 111 ? 8.051 1.950 -6.869 1.00 95.12 111 HIS A O 1
ATOM 837 N N . ALA A 1 112 ? 6.224 2.622 -5.740 1.00 92.81 112 ALA A N 1
ATOM 838 C CA . ALA A 1 112 ? 5.551 3.244 -6.877 1.00 92.81 112 ALA A CA 1
ATOM 839 C C . ALA A 1 112 ? 6.431 4.300 -7.565 1.00 92.81 112 ALA A C 1
ATOM 841 O O . ALA A 1 112 ? 6.479 4.370 -8.785 1.00 92.81 112 ALA A O 1
ATOM 842 N N . ALA A 1 113 ? 7.206 5.087 -6.808 1.00 94.31 113 ALA A N 1
ATOM 843 C CA . ALA A 1 113 ? 8.136 6.052 -7.393 1.00 94.31 113 ALA A CA 1
ATOM 844 C C . ALA A 1 113 ? 9.265 5.382 -8.198 1.00 94.31 113 ALA A C 1
ATOM 846 O O . ALA A 1 113 ? 9.719 5.938 -9.202 1.00 94.31 113 ALA A O 1
ATOM 847 N N . ARG A 1 114 ? 9.743 4.203 -7.771 1.00 93.50 114 ARG A N 1
ATOM 848 C CA . ARG A 1 114 ? 10.738 3.423 -8.523 1.00 93.50 114 ARG A CA 1
ATOM 849 C C . ARG A 1 114 ? 10.128 2.796 -9.775 1.00 93.50 114 ARG A C 1
ATOM 851 O O . ARG A 1 114 ? 10.778 2.831 -10.820 1.00 93.50 114 ARG A O 1
ATOM 858 N N . GLU A 1 115 ? 8.904 2.284 -9.690 1.00 90.81 115 GLU A N 1
ATOM 859 C CA . GLU A 1 115 ? 8.147 1.793 -10.848 1.00 90.81 115 GLU A CA 1
ATOM 860 C C . GLU A 1 115 ? 7.911 2.908 -11.869 1.00 90.81 115 GLU A C 1
ATOM 862 O O . GLU A 1 115 ? 8.319 2.794 -13.026 1.00 90.81 115 GLU A O 1
ATOM 867 N N . ASP A 1 116 ? 7.361 4.041 -11.431 1.00 89.94 116 ASP A N 1
ATOM 868 C CA . ASP A 1 116 ? 7.115 5.214 -12.268 1.00 89.94 116 ASP A CA 1
ATOM 869 C C . ASP A 1 116 ? 8.397 5.695 -12.949 1.00 89.94 116 ASP A C 1
ATOM 871 O O . ASP A 1 116 ? 8.386 6.021 -14.138 1.00 89.94 116 ASP A O 1
ATOM 875 N N . ALA A 1 117 ? 9.519 5.733 -12.224 1.00 88.62 117 ALA A N 1
ATOM 876 C CA . ALA A 1 117 ? 10.808 6.111 -12.791 1.00 88.62 117 ALA A CA 1
ATOM 877 C C . ALA A 1 117 ? 11.271 5.121 -13.870 1.00 88.62 117 ALA A C 1
ATOM 879 O O . ALA A 1 117 ? 11.764 5.552 -14.917 1.00 88.62 117 ALA A O 1
ATOM 880 N N . LEU A 1 118 ? 11.090 3.816 -13.646 1.00 86.38 118 LEU A N 1
ATOM 881 C CA . LEU A 1 118 ? 11.444 2.771 -14.605 1.00 86.38 118 LEU A CA 1
ATOM 882 C C . LEU A 1 118 ? 10.624 2.893 -15.896 1.00 86.38 118 LEU A C 1
ATOM 884 O O . LEU A 1 118 ? 11.197 2.904 -16.993 1.00 86.38 118 LEU A O 1
ATOM 888 N N . PHE A 1 119 ? 9.305 3.043 -15.765 1.00 82.00 119 PHE A N 1
ATOM 889 C CA . PHE A 1 119 ? 8.381 3.130 -16.896 1.00 82.00 119 PHE A CA 1
ATOM 890 C C . PHE A 1 119 ? 8.435 4.489 -17.611 1.00 82.00 119 PHE A C 1
ATOM 892 O O . PHE A 1 119 ? 8.321 4.544 -18.835 1.00 82.00 119 PHE A O 1
ATOM 899 N N . SER A 1 120 ? 8.698 5.588 -16.898 1.00 81.62 120 SER A N 1
ATOM 900 C CA . SER A 1 120 ? 8.843 6.926 -17.499 1.00 81.62 120 SER A CA 1
ATOM 901 C C . SER A 1 120 ? 10.162 7.095 -18.254 1.00 81.62 120 SER A C 1
ATOM 903 O O . SER A 1 120 ? 10.195 7.720 -19.314 1.00 81.62 120 SER A O 1
ATOM 905 N N . ALA A 1 121 ? 11.260 6.535 -17.733 1.00 72.06 121 ALA A N 1
ATOM 906 C CA . ALA A 1 121 ? 12.555 6.532 -18.420 1.00 72.06 121 ALA A CA 1
ATOM 907 C C . ALA A 1 121 ? 12.565 5.594 -19.636 1.00 72.06 121 ALA A C 1
ATOM 909 O O . ALA A 1 121 ? 13.408 5.730 -20.527 1.00 72.06 121 ALA A O 1
ATOM 910 N N . THR A 1 122 ? 11.607 4.667 -19.681 1.00 65.31 122 THR A N 1
ATOM 911 C CA . THR A 1 122 ? 11.523 3.632 -20.699 1.00 65.31 122 THR A CA 1
ATOM 912 C C . THR A 1 122 ? 10.119 3.574 -21.296 1.00 65.31 122 THR A C 1
ATOM 914 O O . THR A 1 122 ? 9.401 2.609 -21.047 1.00 65.31 122 THR A O 1
ATOM 917 N N . PRO A 1 123 ? 9.705 4.563 -22.114 1.00 64.38 123 PRO A N 1
ATOM 918 C CA . PRO A 1 123 ? 8.428 4.481 -22.804 1.00 64.38 123 PRO A CA 1
ATOM 919 C C . PRO A 1 123 ? 8.447 3.265 -23.733 1.00 64.38 123 PRO A C 1
ATOM 921 O O . PRO A 1 123 ? 9.081 3.270 -24.790 1.00 64.38 123 PRO A O 1
ATOM 924 N N . VAL A 1 124 ? 7.785 2.191 -23.311 1.00 61.25 124 VAL A N 1
ATOM 925 C CA . VAL A 1 124 ? 7.637 0.982 -24.111 1.00 61.25 124 VAL A CA 1
ATOM 926 C C . VAL A 1 124 ? 6.355 1.127 -24.910 1.00 61.25 124 VAL A C 1
ATOM 928 O O . VAL A 1 124 ? 5.253 0.979 -24.393 1.00 61.25 124 VAL A O 1
ATOM 931 N N . THR A 1 125 ? 6.493 1.428 -26.198 1.00 65.44 125 THR A N 1
ATOM 932 C CA . THR A 1 125 ? 5.412 1.159 -27.144 1.00 65.44 125 THR A CA 1
ATOM 933 C C . THR A 1 125 ? 5.520 -0.313 -27.509 1.00 65.44 125 THR A C 1
ATOM 935 O O . THR A 1 125 ? 6.411 -0.699 -28.263 1.00 65.44 125 THR A O 1
ATOM 938 N N . LEU A 1 126 ? 4.669 -1.148 -26.916 1.00 63.19 126 LEU A N 1
ATOM 939 C CA . LEU A 1 126 ? 4.526 -2.522 -27.380 1.00 63.19 126 LEU A CA 1
ATOM 940 C C . LEU A 1 126 ? 3.877 -2.455 -28.762 1.00 63.19 126 LEU A C 1
ATOM 942 O O . LEU A 1 126 ? 2.793 -1.889 -28.906 1.00 63.19 126 LEU A O 1
ATOM 946 N N . ASP A 1 127 ? 4.553 -2.985 -29.779 1.00 67.75 127 ASP A N 1
ATOM 947 C CA . ASP A 1 127 ? 3.900 -3.182 -31.066 1.00 67.75 127 ASP A CA 1
ATOM 948 C C . ASP A 1 127 ? 2.811 -4.262 -30.941 1.00 67.75 127 ASP A C 1
ATOM 950 O O . ASP A 1 127 ? 2.760 -5.020 -29.965 1.00 67.75 127 ASP A O 1
ATOM 954 N N . ASP A 1 128 ? 1.926 -4.342 -31.935 1.00 63.25 128 ASP A N 1
ATOM 955 C CA . ASP A 1 128 ? 0.824 -5.307 -31.927 1.00 63.25 128 ASP A CA 1
ATOM 956 C C . ASP A 1 128 ? 1.320 -6.754 -31.766 1.00 63.25 128 ASP A C 1
ATOM 958 O O . ASP A 1 128 ? 0.616 -7.586 -31.202 1.00 63.25 128 ASP A O 1
ATOM 962 N N . THR A 1 129 ? 2.544 -7.069 -32.203 1.00 68.44 129 THR A N 1
ATOM 963 C CA . THR A 1 129 ? 3.130 -8.409 -32.071 1.00 68.44 129 THR A CA 1
ATOM 964 C C . THR A 1 129 ? 3.539 -8.686 -30.627 1.00 68.44 129 THR A C 1
ATOM 966 O O . THR A 1 129 ? 3.214 -9.749 -30.099 1.00 68.44 129 THR A O 1
ATOM 969 N N . SER A 1 130 ? 4.197 -7.736 -29.961 1.00 66.75 130 SER A N 1
ATOM 970 C CA . SER A 1 130 ? 4.543 -7.828 -28.539 1.00 66.75 130 SER A CA 1
ATOM 971 C C . SER A 1 130 ? 3.298 -7.844 -27.651 1.00 66.75 130 SER A C 1
ATOM 973 O O . SER A 1 130 ? 3.227 -8.636 -26.713 1.00 66.75 130 SER A O 1
ATOM 975 N N . LEU A 1 131 ? 2.278 -7.046 -27.981 1.00 64.62 131 LEU A N 1
ATOM 976 C CA . LEU A 1 131 ? 0.999 -7.035 -27.270 1.00 64.62 131 LEU A CA 1
ATOM 977 C C . LEU A 1 131 ? 0.226 -8.351 -27.468 1.00 64.62 131 LEU A C 1
ATOM 979 O O . LEU A 1 131 ? -0.345 -8.894 -26.524 1.00 64.62 131 LEU A O 1
ATOM 983 N N . LEU A 1 132 ? 0.219 -8.912 -28.682 1.00 65.31 132 LEU A N 1
ATOM 984 C CA . LEU A 1 132 ? -0.397 -10.213 -28.955 1.00 65.31 132 LEU A CA 1
ATOM 985 C C . LEU A 1 132 ? 0.366 -11.362 -28.292 1.00 65.31 132 LEU A C 1
ATOM 987 O O . LEU A 1 132 ? -0.278 -12.289 -27.805 1.00 65.31 132 LEU A O 1
ATOM 991 N N . ALA A 1 133 ? 1.699 -11.299 -28.219 1.00 66.12 133 ALA A N 1
ATOM 992 C CA . ALA A 1 133 ? 2.501 -12.248 -27.450 1.00 66.12 133 ALA A CA 1
ATOM 993 C C . ALA A 1 133 ? 2.147 -12.178 -25.955 1.00 66.12 133 ALA A C 1
ATOM 995 O O . ALA A 1 133 ? 1.957 -13.221 -25.329 1.00 66.12 133 ALA A O 1
ATOM 996 N N . ALA A 1 134 ? 1.931 -10.970 -25.424 1.00 61.59 134 ALA A N 1
ATOM 997 C CA . ALA A 1 134 ? 1.436 -10.760 -24.066 1.00 61.59 134 ALA A CA 1
ATOM 998 C C . ALA A 1 134 ? 0.090 -11.421 -23.806 1.00 61.59 134 ALA A C 1
ATOM 1000 O O . ALA A 1 134 ? -0.084 -12.228 -22.892 1.00 61.59 134 ALA A O 1
ATOM 1001 N N . LEU A 1 135 ? -0.865 -11.126 -24.683 1.00 59.91 135 LEU A N 1
ATOM 1002 C CA . LEU A 1 135 ? -2.213 -11.656 -24.593 1.00 59.91 135 LEU A CA 1
ATOM 1003 C C . LEU A 1 135 ? -2.253 -13.169 -24.837 1.00 59.91 135 LEU A C 1
ATOM 1005 O O . LEU A 1 135 ? -3.149 -13.828 -24.319 1.00 59.91 135 LEU A O 1
ATOM 1009 N N . ALA A 1 136 ? -1.320 -13.731 -25.610 1.00 61.38 136 ALA A N 1
ATOM 1010 C CA . ALA A 1 136 ? -1.205 -15.168 -25.843 1.00 61.38 136 ALA A CA 1
ATOM 1011 C C . ALA A 1 136 ? -0.646 -15.911 -24.621 1.00 61.38 136 ALA A C 1
ATOM 1013 O O . ALA A 1 136 ? -1.171 -16.972 -24.289 1.00 61.38 136 ALA A O 1
ATOM 1014 N N . VAL A 1 137 ? 0.341 -15.345 -23.914 1.00 60.75 137 VAL A N 1
ATOM 1015 C CA . VAL A 1 137 ? 0.802 -15.874 -22.614 1.00 60.75 137 VAL A CA 1
ATOM 1016 C C . VAL A 1 137 ? -0.351 -15.880 -21.606 1.00 60.75 137 VAL A C 1
ATOM 1018 O O . VAL A 1 137 ? -0.569 -16.888 -20.936 1.00 60.75 137 VAL A O 1
ATOM 1021 N N . ARG A 1 138 ? -1.162 -14.814 -21.592 1.00 56.88 138 ARG A N 1
ATOM 1022 C CA . ARG A 1 138 ? -2.361 -14.697 -20.749 1.00 56.88 138 ARG A CA 1
ATOM 1023 C C . ARG A 1 138 ? -3.511 -15.646 -21.138 1.00 56.88 138 ARG A C 1
ATOM 1025 O O . ARG A 1 138 ? -4.262 -16.074 -20.271 1.00 56.88 138 ARG A O 1
ATOM 1032 N N . ARG A 1 139 ? -3.686 -15.976 -22.430 1.00 52.31 139 ARG A N 1
ATOM 1033 C CA . ARG A 1 139 ? -4.771 -16.850 -22.953 1.00 52.31 139 ARG A CA 1
ATOM 1034 C C . ARG A 1 139 ? -4.401 -18.330 -23.098 1.00 52.31 139 ARG A C 1
ATOM 1036 O O . ARG A 1 139 ? -5.282 -19.141 -23.354 1.00 52.31 139 ARG A O 1
ATOM 1043 N N . GLY A 1 140 ? -3.124 -18.694 -22.994 1.00 48.28 140 GLY A N 1
ATOM 1044 C CA . GLY A 1 140 ? -2.648 -20.085 -23.037 1.00 48.28 140 GLY A CA 1
ATOM 1045 C C . GLY A 1 140 ? -2.901 -20.874 -21.744 1.00 48.28 140 GLY A C 1
ATOM 1046 O O . GLY A 1 140 ? -2.263 -21.904 -21.525 1.00 48.28 140 GLY A O 1
ATOM 1047 N N . ARG A 1 141 ? -3.794 -20.368 -20.893 1.00 45.72 141 ARG A N 1
ATOM 1048 C CA . ARG A 1 141 ? -4.249 -20.902 -19.609 1.00 45.72 141 ARG A CA 1
ATOM 1049 C C . ARG A 1 141 ? -5.772 -20.899 -19.595 1.00 45.72 141 ARG A C 1
ATOM 1051 O O . ARG A 1 141 ? -6.328 -21.797 -18.928 1.00 45.72 141 ARG A O 1
#

Solvent-accessible surface area (backbone atoms only — not comparable to full-atom values): 7927 Å² total; per-residue (Å²): 100,70,69,41,52,42,42,48,40,45,62,68,72,77,41,54,75,66,44,52,51,52,46,49,52,47,40,55,49,46,69,57,49,51,62,50,55,58,47,43,41,78,63,50,53,46,57,38,47,26,72,80,36,61,85,46,45,65,62,50,52,55,55,57,66,48,47,66,62,51,50,51,51,48,49,52,56,33,52,55,55,59,69,38,68,95,48,88,71,64,77,86,53,37,64,59,51,39,49,52,43,48,50,50,45,48,54,50,52,55,48,52,52,52,51,49,50,54,49,68,78,45,79,75,80,68,50,74,66,54,48,48,52,37,53,44,66,68,63,77,112

Mean predicted aligned error: 6.69 Å

Radius of gyration: 18.76 Å; Cα contacts (8 Å, |Δi|>4): 94; chains: 1; bounding box: 35×33×56 Å